Protein AF-A0A1Q9AQ08-F1 (afdb_monomer)

Solvent-accessible surface area (backbone atoms only — not comparable to full-atom values): 6847 Å² total; per-residue (Å²): 141,66,65,64,65,53,52,51,53,49,50,52,34,51,49,47,16,50,51,45,31,53,52,28,52,73,72,67,49,54,72,71,55,25,52,54,35,24,59,45,38,42,51,52,54,50,52,53,51,52,50,40,65,79,53,44,74,92,44,62,92,73,52,54,71,66,62,50,52,51,52,38,41,54,52,20,38,53,51,27,52,50,50,54,63,63,42,99,44,89,87,54,54,71,68,58,49,52,51,52,38,51,50,44,13,53,53,45,21,51,52,50,51,49,51,66,67,67,48,75,95,72,76,135

Radius of gyration: 16.97 Å; Cα contacts (8 Å, |Δi|>4): 82; chains: 1; bounding box: 36×44×49 Å

Sequence (124 aa):
MKTFDTLENYLIAAGLACLVGLLSVWMGDPSSTVFHKMLFAPVFLLASRGLRHLFPEANDGKRGVVATIELQLLTAGLIAAFVLFVGPFERTDGTRLVELFTLMTLVMASINLVLGHLGPRDKR

Secondary structure (DSSP, 8-state):
--HHHHHHHHHHHHHHHHHHHHHHHHTT--HHHHHHHHHHHHHHHHHHHHHHHHS-GGGGGG--HHHHHHHHHHHHHHHHHHHHHHSS-TTS-HHHHHHHHHHHHHHHHHHHHHHHHHS-----

Mean predicted aligned error: 7.81 Å

Structure (mmCIF, N/CA/C/O backbone):
data_AF-A0A1Q9AQ08-F1
#
_entry.id   AF-A0A1Q9AQ08-F1
#
loop_
_atom_site.group_PDB
_atom_site.id
_atom_site.type_symbol
_atom_site.label_atom_id
_atom_site.label_alt_id
_atom_site.label_comp_id
_atom_site.label_asym_id
_atom_site.label_entity_id
_atom_site.label_seq_id
_atom_site.pdbx_PDB_ins_code
_atom_site.Cartn_x
_atom_site.Cartn_y
_atom_site.Cartn_z
_atom_site.occupancy
_atom_site.B_iso_or_equiv
_atom_site.auth_seq_id
_atom_site.auth_comp_id
_atom_site.auth_asym_id
_atom_site.auth_atom_id
_atom_site.pdbx_PDB_model_num
ATOM 1 N N . MET A 1 1 ? -5.654 29.101 10.360 1.00 41.59 1 MET A N 1
ATOM 2 C CA . MET A 1 1 ? -4.530 28.141 10.404 1.00 41.59 1 MET A CA 1
ATOM 3 C C . MET A 1 1 ? -5.004 26.859 9.716 1.00 41.59 1 MET A C 1
ATOM 5 O O . MET A 1 1 ? -5.805 26.156 10.303 1.00 41.59 1 MET A O 1
ATOM 9 N N . LYS A 1 2 ? -4.699 26.662 8.423 1.00 52.16 2 LYS A N 1
ATOM 10 C CA . LYS A 1 2 ? -5.171 25.515 7.592 1.00 52.16 2 LYS A CA 1
ATOM 11 C C . LYS A 1 2 ? -4.189 25.143 6.463 1.00 52.16 2 LYS A C 1
ATOM 13 O O . LYS A 1 2 ? -4.226 24.040 5.934 1.00 52.16 2 LYS A O 1
ATOM 18 N N . THR A 1 3 ? -3.301 26.062 6.088 1.00 48.81 3 THR A N 1
ATOM 19 C CA . THR A 1 3 ? -2.302 25.876 5.026 1.00 48.81 3 THR A CA 1
ATOM 20 C C . THR A 1 3 ? -1.152 24.953 5.430 1.00 48.81 3 THR A C 1
ATOM 22 O O . THR A 1 3 ? -0.667 24.211 4.581 1.00 48.81 3 THR A O 1
ATOM 25 N N . PHE A 1 4 ? -0.761 24.942 6.711 1.00 51.25 4 PHE A N 1
ATOM 26 C CA . PHE A 1 4 ? 0.306 24.070 7.219 1.00 51.25 4 PHE A CA 1
ATOM 27 C C . PHE A 1 4 ? -0.045 22.575 7.104 1.00 51.25 4 PHE A C 1
ATOM 29 O O . PHE A 1 4 ? 0.760 21.833 6.551 1.00 51.25 4 PHE A O 1
ATOM 36 N N . ASP A 1 5 ? -1.274 22.167 7.456 1.00 66.94 5 ASP A N 1
ATOM 37 C CA . ASP A 1 5 ? -1.739 20.775 7.284 1.00 66.94 5 ASP A CA 1
ATOM 38 C C . ASP A 1 5 ? -1.704 20.326 5.820 1.00 66.94 5 ASP A C 1
ATOM 40 O O . ASP A 1 5 ? -1.420 19.175 5.500 1.00 66.94 5 ASP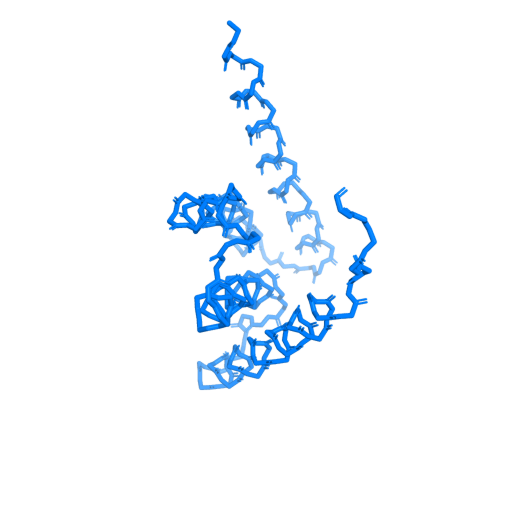 A O 1
ATOM 44 N N . 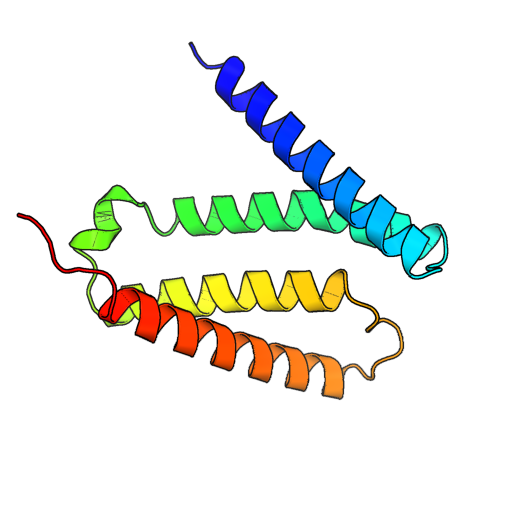THR A 1 6 ? -2.007 21.238 4.894 1.00 71.69 6 THR A N 1
ATOM 45 C CA . THR A 1 6 ? -2.068 20.886 3.471 1.00 71.69 6 THR A CA 1
ATOM 46 C C . THR A 1 6 ? -0.659 20.697 2.904 1.00 71.69 6 THR A C 1
ATOM 48 O O . THR A 1 6 ? -0.418 19.743 2.169 1.00 71.69 6 THR A O 1
ATOM 51 N N . LEU A 1 7 ? 0.282 21.569 3.280 1.00 79.19 7 LEU A N 1
ATOM 52 C CA . LEU A 1 7 ? 1.685 21.474 2.876 1.00 79.19 7 LEU A CA 1
ATOM 53 C C . LEU A 1 7 ? 2.341 20.198 3.418 1.00 79.19 7 LEU A C 1
ATOM 55 O O . LEU A 1 7 ? 2.979 19.475 2.659 1.00 79.19 7 LEU A O 1
ATOM 59 N N . GLU A 1 8 ? 2.149 19.901 4.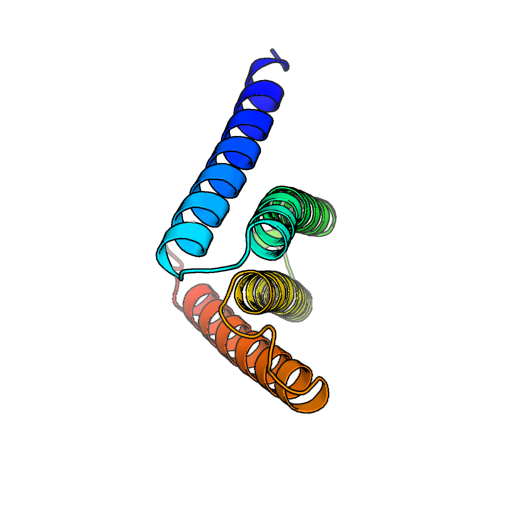703 1.00 82.00 8 GLU A N 1
ATOM 60 C CA . GLU A 1 8 ? 2.665 18.686 5.338 1.00 82.00 8 GLU A CA 1
ATOM 61 C C . GLU A 1 8 ? 2.165 17.429 4.616 1.00 82.00 8 GLU A C 1
ATOM 63 O O . GLU A 1 8 ? 2.942 16.543 4.269 1.00 82.00 8 GLU A O 1
ATOM 68 N N . ASN A 1 9 ? 0.879 17.397 4.272 1.00 78.94 9 ASN A N 1
ATOM 69 C CA . ASN A 1 9 ? 0.272 16.294 3.537 1.00 78.94 9 ASN A CA 1
ATOM 70 C C . ASN A 1 9 ? 0.873 16.084 2.144 1.00 78.94 9 ASN A C 1
ATOM 72 O O . ASN A 1 9 ? 1.057 14.936 1.730 1.00 78.94 9 ASN A O 1
ATOM 76 N N . TYR A 1 10 ? 1.186 17.169 1.433 1.00 83.38 10 TYR A N 1
ATOM 77 C CA . TYR A 1 10 ? 1.885 17.092 0.152 1.00 83.38 10 TYR A CA 1
ATOM 78 C C . TYR A 1 10 ? 3.335 16.640 0.320 1.00 83.38 10 TYR A C 1
ATOM 80 O O . TYR A 1 10 ? 3.806 15.838 -0.481 1.00 83.38 10 TYR A O 1
ATOM 88 N N . LEU A 1 11 ? 4.027 17.094 1.368 1.00 87.44 11 LEU A N 1
ATOM 89 C CA . LEU A 1 11 ? 5.400 16.682 1.662 1.00 87.44 11 LEU A CA 1
ATOM 90 C C . LEU A 1 11 ? 5.487 15.202 2.044 1.00 87.44 11 LEU A C 1
ATOM 92 O O . LEU A 1 11 ? 6.382 14.515 1.562 1.00 87.44 11 LEU A O 1
ATOM 96 N N . ILE A 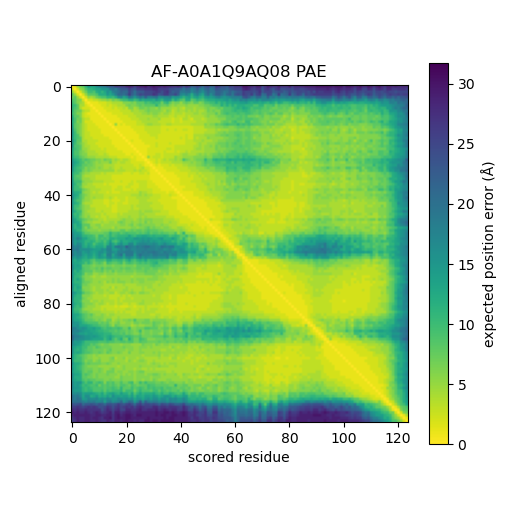1 12 ? 4.540 14.682 2.830 1.00 86.50 12 ILE A N 1
ATOM 97 C CA . ILE A 1 12 ? 4.452 13.249 3.152 1.00 86.50 12 ILE A CA 1
ATOM 98 C C . ILE A 1 12 ? 4.225 12.433 1.876 1.00 86.50 12 ILE A C 1
ATOM 100 O O . ILE A 1 12 ? 4.900 11.429 1.656 1.00 86.50 12 ILE A O 1
ATOM 104 N N . ALA A 1 13 ? 3.309 12.875 1.009 1.00 86.00 13 ALA A N 1
ATOM 105 C CA . ALA A 1 13 ? 3.031 12.187 -0.248 1.00 86.00 13 ALA A CA 1
ATOM 106 C C . ALA A 1 13 ? 4.225 12.209 -1.210 1.00 86.00 13 ALA A C 1
ATOM 108 O O . ALA A 1 13 ? 4.584 11.171 -1.765 1.00 86.00 13 ALA A O 1
ATOM 109 N N . ALA A 1 14 ? 4.874 13.364 -1.363 1.00 88.06 14 ALA A N 1
ATOM 110 C CA . ALA A 1 14 ? 6.077 13.510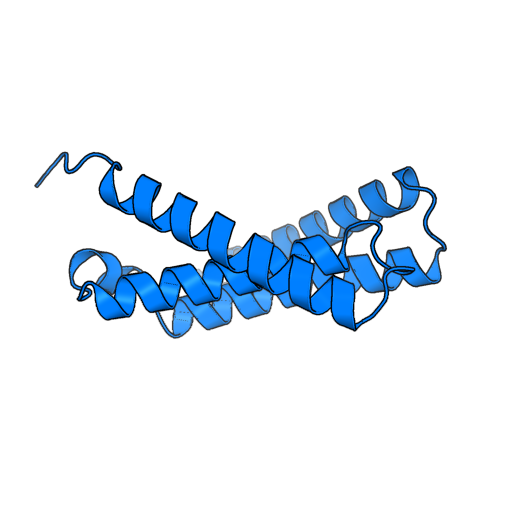 -2.173 1.00 88.06 14 ALA A CA 1
ATOM 111 C C . ALA A 1 14 ? 7.249 12.697 -1.601 1.00 88.06 14 ALA A C 1
ATOM 113 O O . ALA A 1 14 ? 7.968 12.044 -2.353 1.00 88.06 14 ALA A O 1
ATOM 114 N N . GLY A 1 15 ? 7.413 12.689 -0.276 1.00 90.25 15 GLY A N 1
ATOM 115 C CA . GLY A 1 15 ? 8.425 11.902 0.422 1.00 90.25 15 GLY A CA 1
ATOM 116 C C . GLY A 1 15 ? 8.225 10.402 0.227 1.00 90.25 15 GLY A C 1
ATOM 117 O O . GLY A 1 15 ? 9.171 9.707 -0.136 1.00 90.25 15 GLY A O 1
ATOM 118 N N . LEU A 1 16 ? 6.991 9.907 0.381 1.00 88.94 16 LEU A N 1
ATOM 119 C CA . LEU A 1 16 ? 6.667 8.500 0.142 1.00 88.94 16 LEU A CA 1
ATOM 120 C C . LEU A 1 16 ? 6.895 8.115 -1.326 1.00 88.94 16 LEU A C 1
ATOM 122 O O . LEU A 1 16 ? 7.494 7.077 -1.593 1.00 88.94 16 LEU A O 1
ATOM 126 N N . ALA A 1 17 ? 6.476 8.958 -2.274 1.00 90.69 17 ALA A N 1
ATOM 127 C CA . ALA A 1 17 ? 6.728 8.731 -3.695 1.00 90.69 17 ALA A CA 1
ATOM 128 C C . ALA A 1 17 ? 8.232 8.688 -4.005 1.00 90.69 17 ALA A C 1
ATOM 130 O O . ALA A 1 17 ? 8.686 7.793 -4.712 1.00 90.69 17 ALA A O 1
ATOM 131 N N . CYS A 1 18 ? 9.020 9.604 -3.436 1.00 92.19 18 CYS A N 1
ATOM 132 C CA . CYS A 1 18 ? 10.474 9.626 -3.591 1.00 92.19 18 CYS A CA 1
ATOM 133 C C . CYS A 1 18 ? 11.123 8.358 -3.018 1.00 92.19 18 CYS A C 1
ATOM 135 O O . CYS A 1 18 ? 11.947 7.734 -3.681 1.00 92.19 18 CYS A O 1
ATOM 137 N N . LEU A 1 19 ? 10.698 7.926 -1.827 1.00 91.62 19 LEU A N 1
ATOM 138 C CA . LEU A 1 19 ? 11.186 6.707 -1.183 1.00 91.62 19 LEU A CA 1
ATOM 139 C C . LEU A 1 19 ? 10.865 5.460 -2.018 1.00 91.62 19 LEU A C 1
ATOM 141 O O . LEU A 1 19 ? 11.747 4.636 -2.248 1.00 91.62 19 LEU A O 1
ATOM 145 N N . VAL A 1 20 ? 9.636 5.346 -2.528 1.00 91.12 20 VAL A N 1
ATOM 146 C CA . VAL A 1 20 ? 9.238 4.256 -3.432 1.00 91.12 20 VAL A CA 1
ATOM 147 C C . VAL A 1 20 ? 10.064 4.280 -4.718 1.00 91.12 20 VAL A C 1
ATOM 149 O O . VAL A 1 20 ? 10.524 3.231 -5.167 1.00 91.12 20 VAL A O 1
ATOM 152 N N . GLY A 1 21 ? 10.310 5.464 -5.283 1.00 89.56 21 GLY A N 1
ATOM 153 C CA . GLY A 1 21 ? 11.164 5.628 -6.458 1.00 89.56 21 GLY A CA 1
ATOM 154 C C . GLY A 1 21 ? 12.595 5.158 -6.211 1.00 89.56 21 GLY A C 1
ATOM 155 O O . GLY A 1 21 ? 13.116 4.358 -6.983 1.00 89.56 21 GLY A O 1
ATOM 156 N N . LEU A 1 22 ? 13.207 5.586 -5.102 1.00 91.38 22 LEU A N 1
ATOM 157 C CA . LEU A 1 22 ? 14.557 5.175 -4.703 1.00 91.38 22 LEU A CA 1
ATOM 158 C C . LEU A 1 22 ? 14.662 3.659 -4.502 1.00 91.38 22 LEU A C 1
ATOM 160 O O . LEU A 1 22 ? 15.605 3.046 -5.000 1.00 91.38 22 LEU A O 1
ATOM 164 N N . LEU A 1 23 ? 13.687 3.048 -3.822 1.00 89.25 23 LEU A N 1
ATOM 165 C CA . LEU A 1 23 ? 13.639 1.595 -3.636 1.00 89.25 23 LEU A CA 1
ATOM 166 C C . LEU A 1 23 ? 13.493 0.850 -4.967 1.00 89.25 23 LEU A C 1
ATOM 168 O O . LEU A 1 23 ? 14.181 -0.143 -5.182 1.00 89.25 23 LEU A O 1
ATOM 172 N N . SER A 1 24 ? 12.645 1.346 -5.868 1.00 88.38 24 SER A N 1
ATOM 173 C CA . SER A 1 24 ? 12.412 0.723 -7.179 1.00 88.38 24 SER A CA 1
ATOM 174 C C . SER A 1 24 ? 13.663 0.804 -8.066 1.00 88.38 24 SER A C 1
ATOM 176 O O . SER A 1 24 ? 14.048 -0.172 -8.705 1.00 88.38 24 SER A O 1
ATOM 178 N N . VAL A 1 25 ? 14.366 1.944 -8.047 1.00 90.19 25 VAL A N 1
ATOM 179 C CA . VAL A 1 25 ? 15.663 2.099 -8.731 1.00 90.19 25 VAL A CA 1
ATOM 180 C C . VAL A 1 25 ? 16.704 1.148 -8.143 1.00 90.19 25 VAL A C 1
ATOM 182 O O . VAL A 1 25 ? 17.445 0.514 -8.891 1.00 90.19 25 VAL A O 1
ATOM 185 N N . TRP A 1 26 ? 16.746 1.007 -6.817 1.00 89.19 26 TRP A N 1
ATOM 186 C CA . TRP A 1 26 ? 17.652 0.073 -6.146 1.00 89.19 26 TRP A CA 1
ATOM 187 C C . TRP A 1 26 ? 17.352 -1.396 -6.484 1.00 89.19 26 TRP A C 1
ATOM 189 O O . TRP A 1 26 ? 18.278 -2.194 -6.613 1.00 89.19 26 TRP A O 1
ATOM 199 N N . MET A 1 27 ? 16.080 -1.744 -6.703 1.00 86.56 27 MET A N 1
ATOM 200 C CA . MET A 1 27 ? 15.651 -3.066 -7.179 1.00 86.56 27 MET A CA 1
ATOM 201 C C . MET A 1 27 ? 15.965 -3.325 -8.663 1.00 86.56 27 MET A C 1
ATOM 203 O O . MET A 1 27 ? 15.827 -4.457 -9.124 1.00 86.56 27 MET A O 1
ATOM 207 N N . GLY A 1 28 ? 16.433 -2.313 -9.403 1.00 86.06 28 GLY A N 1
ATOM 208 C CA . GLY A 1 28 ? 16.756 -2.428 -10.825 1.00 86.06 28 GLY A CA 1
ATOM 209 C C . GLY A 1 28 ? 15.531 -2.390 -11.739 1.00 86.06 28 GLY A C 1
ATOM 210 O O . GLY A 1 28 ? 15.594 -2.890 -12.864 1.00 86.06 28 GLY A O 1
ATOM 211 N N . ASP A 1 29 ? 14.421 -1.816 -11.270 1.00 86.94 29 ASP A N 1
ATOM 212 C CA . ASP A 1 29 ? 13.187 -1.736 -12.046 1.00 86.94 29 ASP A CA 1
ATOM 213 C C . ASP A 1 29 ? 13.337 -0.820 -13.280 1.00 86.94 29 ASP A C 1
ATOM 215 O O . ASP A 1 29 ? 14.039 0.199 -13.230 1.00 86.94 29 ASP A O 1
ATOM 219 N N . PRO A 1 30 ? 12.635 -1.116 -14.393 1.00 88.88 30 PRO A N 1
ATOM 220 C CA . PRO A 1 30 ? 12.553 -0.213 -15.539 1.00 88.88 30 PRO A CA 1
ATOM 221 C C . PRO A 1 30 ? 11.988 1.158 -15.149 1.00 88.88 30 PRO A C 1
ATOM 223 O O . PRO A 1 30 ? 11.102 1.261 -14.302 1.00 88.88 30 PRO A O 1
ATOM 226 N N . SER A 1 31 ? 12.408 2.223 -15.834 1.00 88.44 31 SER A N 1
ATOM 227 C CA . SER A 1 31 ? 11.937 3.591 -15.553 1.00 88.44 31 SER A CA 1
ATOM 228 C C . SER A 1 31 ? 10.413 3.747 -15.636 1.00 88.44 31 SER A C 1
ATOM 230 O O . SER A 1 31 ? 9.829 4.497 -14.853 1.00 88.44 31 SER A O 1
ATOM 232 N N . SER A 1 32 ? 9.752 3.009 -16.536 1.00 87.88 32 SER A N 1
ATOM 233 C CA . SER A 1 32 ? 8.289 2.958 -16.622 1.00 87.88 32 SER A CA 1
ATOM 234 C C . SER A 1 32 ? 7.667 2.390 -15.346 1.00 87.88 32 SER A C 1
ATOM 236 O O . SER A 1 32 ? 6.733 2.981 -14.808 1.00 87.88 32 SER A O 1
ATOM 238 N N . THR A 1 33 ? 8.193 1.281 -14.837 1.00 88.00 33 THR A N 1
ATOM 239 C CA . THR A 1 33 ? 7.760 0.642 -13.593 1.00 88.00 33 THR A CA 1
ATOM 240 C C . THR A 1 33 ? 7.984 1.556 -12.391 1.00 88.00 33 THR A C 1
ATOM 242 O O . THR A 1 33 ? 7.064 1.763 -11.601 1.00 88.00 33 THR A O 1
ATOM 245 N N . VAL A 1 34 ? 9.175 2.156 -12.282 1.00 89.50 34 VAL A N 1
ATOM 246 C CA . VAL A 1 34 ? 9.511 3.107 -11.210 1.00 89.50 34 VAL A CA 1
ATOM 247 C C . VAL A 1 34 ? 8.474 4.229 -11.169 1.00 89.50 34 VAL A C 1
ATOM 249 O O . VAL A 1 34 ? 7.907 4.509 -10.115 1.00 89.50 34 VAL A O 1
ATOM 252 N N . PHE A 1 35 ? 8.154 4.821 -12.322 1.00 89.25 35 PHE A N 1
ATOM 253 C CA . PHE A 1 35 ? 7.148 5.877 -12.412 1.00 89.25 35 PHE A CA 1
ATOM 254 C C . PHE A 1 35 ? 5.758 5.414 -11.940 1.00 89.25 35 PHE A C 1
ATOM 256 O O . PHE A 1 35 ? 5.111 6.120 -11.165 1.00 89.25 35 PHE A O 1
ATOM 263 N N . HIS A 1 36 ? 5.315 4.214 -12.331 1.00 88.06 36 HIS A N 1
ATOM 264 C CA . HIS A 1 36 ? 4.035 3.658 -11.872 1.00 88.06 36 HIS A CA 1
ATOM 265 C C . HIS A 1 36 ? 4.008 3.445 -10.352 1.00 88.06 36 HIS A C 1
ATOM 267 O O . HIS A 1 36 ? 3.035 3.827 -9.700 1.00 88.06 36 HIS A O 1
ATOM 273 N N . LYS A 1 37 ? 5.080 2.898 -9.768 1.00 89.94 37 LYS A N 1
ATOM 274 C CA . LYS A 1 37 ? 5.194 2.694 -8.315 1.00 89.94 37 LYS A CA 1
ATOM 275 C C . LYS A 1 37 ? 5.182 4.026 -7.560 1.00 89.94 37 LYS A C 1
ATOM 277 O O . LYS A 1 37 ? 4.465 4.166 -6.569 1.00 89.94 37 LYS A O 1
ATOM 282 N N . MET A 1 38 ? 5.896 5.034 -8.069 1.00 90.75 38 MET A N 1
ATOM 283 C CA . MET A 1 38 ? 5.905 6.389 -7.502 1.00 90.75 38 MET A CA 1
ATOM 284 C C . MET A 1 38 ? 4.520 7.046 -7.527 1.00 90.75 38 MET A C 1
ATOM 286 O O . MET A 1 38 ? 4.150 7.703 -6.557 1.00 90.75 38 MET A O 1
ATOM 290 N N . LEU A 1 39 ? 3.737 6.853 -8.595 1.00 89.12 39 LEU A N 1
ATOM 291 C CA . LEU A 1 39 ? 2.359 7.354 -8.683 1.00 89.12 39 LEU A CA 1
ATOM 292 C C . LEU A 1 39 ? 1.394 6.622 -7.745 1.00 89.12 39 LEU A C 1
ATOM 294 O O . LEU A 1 39 ? 0.413 7.210 -7.292 1.00 89.12 39 LEU A O 1
ATOM 298 N N . PHE A 1 40 ? 1.661 5.357 -7.429 1.00 88.31 40 PHE A N 1
ATOM 299 C CA . PHE A 1 40 ? 0.791 4.574 -6.556 1.00 88.31 40 PHE A CA 1
ATOM 300 C C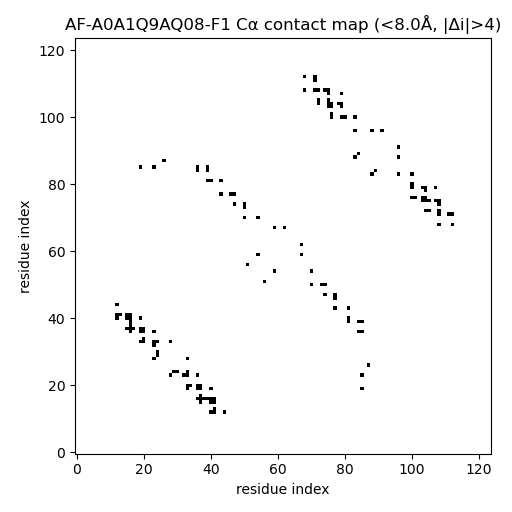 . PHE A 1 40 ? 0.902 4.989 -5.078 1.00 88.31 40 PHE A C 1
ATOM 302 O O . PHE A 1 40 ? -0.073 4.906 -4.332 1.00 88.31 40 PHE A O 1
ATOM 309 N N . ALA A 1 41 ? 2.053 5.518 -4.654 1.00 87.75 41 ALA A N 1
ATOM 310 C CA . ALA A 1 41 ? 2.278 6.032 -3.299 1.00 87.75 41 ALA A CA 1
ATOM 311 C C . ALA A 1 41 ? 1.267 7.109 -2.837 1.00 87.75 41 ALA A C 1
ATOM 313 O O . ALA A 1 41 ? 0.640 6.924 -1.788 1.00 87.75 41 ALA A O 1
ATOM 314 N N . PRO A 1 42 ? 1.037 8.216 -3.573 1.00 87.12 42 PRO A N 1
ATOM 315 C CA . PRO A 1 42 ? 0.023 9.196 -3.189 1.00 87.12 42 PRO A CA 1
ATOM 316 C C . PRO A 1 42 ? -1.403 8.626 -3.245 1.00 87.12 42 PRO A C 1
ATOM 318 O O . PRO A 1 42 ? -2.233 9.014 -2.424 1.00 87.12 42 PRO A O 1
ATOM 321 N N . VAL A 1 43 ? -1.690 7.680 -4.148 1.00 89.50 43 VAL A N 1
ATOM 322 C CA . VAL A 1 43 ? -2.998 6.999 -4.220 1.00 89.50 43 VAL A CA 1
ATOM 323 C C . VAL A 1 43 ? -3.251 6.172 -2.959 1.00 89.50 43 VAL A C 1
ATOM 325 O O . VAL A 1 43 ? -4.330 6.260 -2.375 1.00 89.50 43 VAL A O 1
ATOM 328 N N . PHE A 1 44 ? -2.246 5.434 -2.485 1.00 90.06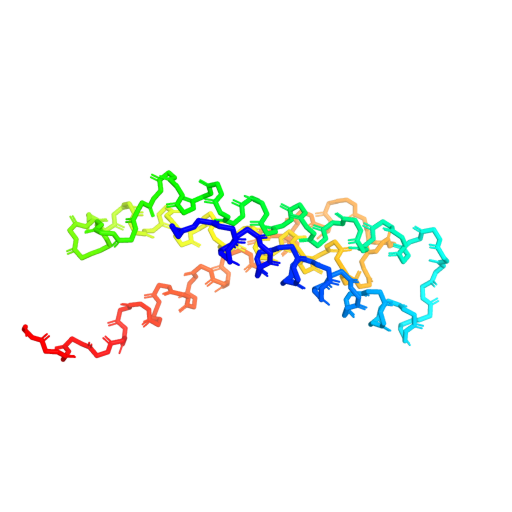 44 PHE A N 1
ATOM 329 C CA . PHE A 1 44 ? -2.319 4.691 -1.227 1.00 90.06 44 PHE A CA 1
ATOM 330 C C . PHE A 1 44 ? -2.593 5.608 -0.026 1.00 90.06 44 PHE A C 1
ATOM 332 O O . PHE A 1 44 ? -3.458 5.309 0.801 1.00 90.06 44 PHE A O 1
ATOM 339 N N . LEU A 1 45 ? -1.916 6.757 0.056 1.00 87.81 45 LEU A N 1
ATOM 340 C CA . LEU A 1 45 ? -2.159 7.736 1.122 1.00 87.81 45 LEU A CA 1
ATOM 341 C C . LEU A 1 45 ? -3.569 8.331 1.049 1.00 87.81 45 LEU A C 1
ATOM 343 O O . LEU A 1 45 ? -4.222 8.501 2.081 1.00 87.81 45 LEU A O 1
ATOM 347 N N . LEU A 1 46 ? -4.057 8.623 -0.159 1.00 88.56 46 LEU A N 1
ATOM 348 C CA . LEU A 1 46 ? -5.415 9.118 -0.369 1.00 88.56 46 LEU A CA 1
ATOM 349 C C . LEU A 1 46 ? -6.452 8.082 0.080 1.00 88.56 46 LEU A C 1
ATOM 351 O O . LEU A 1 46 ? -7.383 8.421 0.809 1.00 88.56 46 LEU A O 1
ATOM 355 N N . ALA A 1 47 ? -6.267 6.818 -0.300 1.00 89.19 47 ALA A N 1
ATOM 356 C CA . ALA A 1 47 ? -7.163 5.735 0.081 1.00 89.19 47 ALA A CA 1
ATOM 357 C C . ALA A 1 47 ? -7.126 5.461 1.595 1.00 89.19 47 ALA A C 1
ATOM 359 O O . ALA A 1 47 ? -8.177 5.277 2.208 1.00 89.19 47 ALA A O 1
ATOM 360 N N . SER A 1 48 ? -5.948 5.550 2.222 1.00 87.62 48 SER A N 1
ATOM 361 C CA . SER A 1 48 ? -5.792 5.451 3.682 1.00 87.62 48 SER A CA 1
ATOM 362 C C . SER A 1 48 ? -6.577 6.548 4.402 1.00 87.62 48 SER A C 1
ATOM 364 O O . SER A 1 48 ? -7.292 6.290 5.370 1.00 87.62 48 SER A O 1
ATOM 366 N N . ARG A 1 49 ? -6.497 7.787 3.900 1.00 86.88 49 ARG A N 1
ATOM 367 C CA . ARG A 1 49 ? -7.268 8.915 4.441 1.00 86.88 49 ARG A CA 1
ATOM 368 C C . ARG A 1 49 ? -8.764 8.771 4.218 1.00 86.88 49 ARG A C 1
ATOM 370 O O . ARG A 1 49 ? -9.531 9.052 5.134 1.00 86.88 49 ARG A O 1
ATOM 377 N N . GLY A 1 50 ? -9.175 8.323 3.034 1.00 85.75 50 GLY A N 1
ATOM 378 C CA . GLY A 1 50 ? -10.577 8.041 2.730 1.00 85.75 50 GLY A CA 1
ATOM 379 C C . GLY A 1 50 ? -11.155 6.995 3.683 1.00 85.75 50 GLY A C 1
ATOM 380 O O . GLY A 1 50 ? -12.224 7.204 4.254 1.00 85.75 50 GLY A O 1
ATOM 381 N N . LEU A 1 51 ? -10.398 5.926 3.948 1.00 87.50 51 LEU A N 1
ATOM 382 C CA . LEU A 1 51 ? -10.780 4.911 4.924 1.00 87.50 51 LEU A CA 1
ATOM 383 C C . LEU A 1 51 ? -10.916 5.511 6.330 1.00 87.50 51 LEU A C 1
ATOM 385 O O . LEU A 1 51 ? -11.903 5.252 7.014 1.00 87.50 51 LEU A O 1
ATOM 389 N N . ARG A 1 52 ? -9.987 6.379 6.748 1.00 85.50 52 ARG A N 1
ATOM 390 C CA . ARG A 1 52 ? -10.061 7.042 8.061 1.00 85.50 52 ARG A CA 1
ATOM 391 C C . ARG A 1 52 ? -11.212 8.038 8.183 1.00 85.50 52 ARG A C 1
ATOM 393 O O . ARG A 1 52 ? -11.727 8.242 9.278 1.00 85.50 52 ARG A O 1
ATOM 400 N N . HIS A 1 53 ? -11.647 8.624 7.073 1.00 85.56 53 HIS A N 1
ATOM 401 C CA . HIS A 1 53 ? -12.83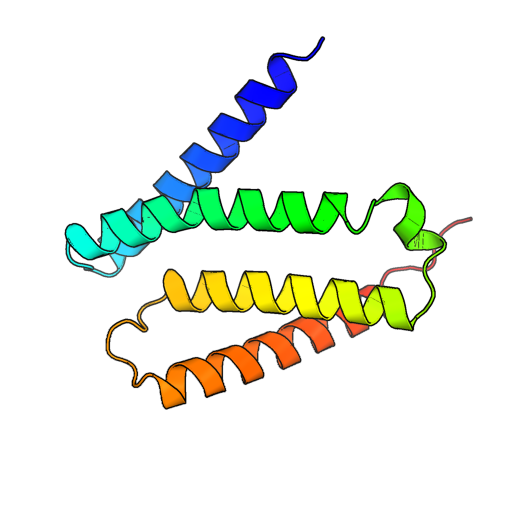7 9.466 7.040 1.00 85.56 53 HIS A CA 1
ATOM 402 C C . HIS A 1 53 ? -14.125 8.653 7.253 1.00 85.56 53 HIS A C 1
ATOM 404 O O . HIS A 1 53 ? -14.983 9.072 8.026 1.00 85.56 53 HIS A O 1
ATOM 410 N N . LEU A 1 54 ? -14.231 7.469 6.633 1.00 84.12 54 LEU A N 1
ATOM 411 C CA . LEU A 1 54 ? -15.347 6.530 6.846 1.00 84.12 54 LEU A CA 1
ATOM 412 C C . LEU A 1 54 ? -15.347 5.930 8.257 1.00 84.12 54 LEU A C 1
ATOM 414 O O . LEU A 1 54 ? -16.397 5.610 8.811 1.00 84.12 54 LEU A O 1
ATOM 418 N N . PHE A 1 55 ? -14.162 5.820 8.851 1.00 83.12 55 PHE A N 1
ATOM 419 C CA . PHE A 1 55 ? -13.928 5.244 10.165 1.00 83.12 55 PHE A CA 1
ATOM 420 C C . PHE A 1 55 ? -13.201 6.243 11.087 1.00 83.12 55 PHE A C 1
ATOM 422 O O . PHE A 1 55 ? -12.018 6.027 11.393 1.00 83.12 55 PHE A O 1
ATOM 429 N N . PRO A 1 56 ? -13.897 7.275 11.613 1.00 81.19 56 PRO A N 1
ATOM 430 C CA . PRO A 1 56 ? -13.284 8.344 12.397 1.00 81.19 56 PRO A CA 1
ATOM 431 C C . PRO A 1 56 ? -12.612 7.851 13.680 1.00 81.19 56 PRO A C 1
ATOM 433 O O . PRO A 1 56 ? -13.181 7.039 14.417 1.00 81.19 56 PRO A O 1
ATOM 436 N N . GLU A 1 57 ? -11.450 8.425 13.995 1.00 77.00 57 GLU A N 1
ATOM 437 C CA . GLU A 1 57 ? -10.648 8.080 15.183 1.00 77.00 57 GLU A CA 1
ATOM 438 C C . GLU A 1 57 ? -11.425 8.281 16.487 1.00 77.00 57 GLU A C 1
ATOM 440 O O . GLU A 1 57 ? -11.330 7.483 17.416 1.00 77.00 57 GLU A O 1
ATOM 445 N N . ALA A 1 58 ? -12.269 9.317 16.525 1.00 76.94 58 ALA A N 1
ATOM 446 C CA . ALA A 1 58 ? -13.103 9.654 17.676 1.00 76.94 58 ALA A CA 1
ATOM 447 C C . ALA A 1 58 ? -14.039 8.508 18.109 1.00 76.94 58 ALA A C 1
ATOM 449 O O . ALA A 1 58 ? -14.489 8.473 19.255 1.00 76.94 58 ALA A O 1
ATOM 450 N N . ASN A 1 59 ? -14.323 7.567 17.203 1.00 78.31 59 ASN A N 1
ATOM 451 C CA . ASN A 1 59 ? -15.196 6.429 17.457 1.00 78.31 59 ASN A CA 1
ATOM 452 C C . ASN A 1 59 ? -14.436 5.125 17.727 1.00 78.31 59 ASN A C 1
ATOM 454 O O . ASN A 1 59 ? -15.088 4.118 17.988 1.00 78.31 59 ASN A O 1
ATOM 458 N N . ASP A 1 60 ? -13.102 5.103 17.691 1.00 73.56 60 ASP A N 1
ATOM 459 C CA . ASP A 1 60 ? -12.326 3.861 17.841 1.00 73.56 60 ASP A CA 1
ATOM 460 C C . ASP A 1 60 ? -12.591 3.173 19.189 1.00 73.56 60 ASP A C 1
ATOM 462 O O . ASP A 1 60 ? -12.785 1.962 19.235 1.00 73.56 60 ASP A O 1
ATOM 466 N N . GLY A 1 61 ? -12.722 3.944 20.274 1.00 68.38 61 GLY A N 1
ATOM 467 C CA . GLY A 1 61 ? -13.039 3.413 21.608 1.00 68.38 61 GLY A CA 1
ATOM 468 C C . GLY A 1 61 ? -14.509 3.026 21.825 1.00 68.38 61 GLY A C 1
ATOM 469 O O . GLY A 1 61 ? -14.829 2.367 22.811 1.00 68.38 61 GLY A O 1
ATOM 470 N N . LYS A 1 62 ? -15.416 3.432 20.925 1.00 75.00 62 LYS A N 1
ATOM 471 C CA . LYS A 1 62 ? -16.864 3.150 21.008 1.00 75.00 62 LYS A CA 1
ATOM 472 C C . LYS A 1 62 ? -17.328 2.118 19.981 1.00 75.00 62 LYS A C 1
ATOM 474 O O . LYS A 1 62 ? -18.515 1.797 19.933 1.00 75.00 62 LYS A O 1
ATOM 479 N N . ARG A 1 63 ? -16.426 1.619 19.134 1.00 75.12 63 ARG A N 1
ATOM 480 C CA . ARG A 1 63 ? -16.775 0.672 18.079 1.00 75.12 63 ARG A CA 1
ATOM 481 C C . ARG A 1 63 ? -17.085 -0.704 18.633 1.00 75.12 63 ARG A C 1
ATOM 483 O O . ARG A 1 63 ? -16.369 -1.242 19.474 1.00 75.12 63 ARG A O 1
ATOM 490 N N . GLY A 1 64 ? -18.143 -1.292 18.085 1.00 79.00 64 GLY A N 1
ATOM 491 C CA . GLY A 1 64 ? -18.399 -2.714 18.243 1.00 79.00 64 GLY A CA 1
ATOM 492 C C . GLY A 1 64 ? -17.285 -3.541 17.600 1.00 79.00 64 GLY A C 1
ATOM 493 O O . GLY A 1 64 ? -16.648 -3.111 16.638 1.00 79.00 64 GLY A O 1
ATOM 494 N N . VAL A 1 65 ? -17.098 -4.759 18.106 1.00 78.88 65 VAL A N 1
ATOM 495 C CA . VAL A 1 65 ? -16.064 -5.704 17.649 1.00 78.88 65 VAL A CA 1
ATOM 496 C C . VAL A 1 65 ? -16.102 -5.908 16.129 1.00 78.88 65 VAL A C 1
ATOM 498 O O . VAL A 1 65 ? -15.057 -5.921 15.488 1.00 78.88 65 VAL A O 1
ATOM 501 N N . VAL A 1 66 ? -17.299 -5.983 15.538 1.00 82.25 66 VAL A N 1
ATOM 502 C CA . VAL A 1 66 ? -17.490 -6.148 14.086 1.00 82.25 66 VAL A CA 1
ATOM 503 C C . VAL A 1 66 ? -16.908 -4.972 13.293 1.00 82.25 66 VAL A C 1
ATOM 505 O O . VAL A 1 66 ? -16.144 -5.190 12.360 1.00 82.25 66 VAL A O 1
ATOM 508 N N . ALA A 1 67 ? -17.194 -3.731 13.698 1.00 81.81 67 ALA A N 1
ATOM 509 C CA . ALA A 1 67 ? -16.681 -2.534 13.024 1.00 81.81 67 ALA A CA 1
ATOM 510 C C . ALA A 1 67 ? -15.156 -2.383 13.181 1.00 81.81 67 ALA A C 1
ATOM 512 O O . ALA A 1 67 ? -14.483 -1.811 12.323 1.00 81.81 67 ALA A O 1
ATOM 513 N N . THR A 1 68 ? -14.593 -2.897 14.278 1.00 82.19 68 THR A N 1
ATOM 514 C CA . THR A 1 68 ? -13.140 -2.968 14.470 1.00 82.19 68 THR A CA 1
ATOM 515 C C . THR A 1 68 ? -12.510 -3.989 13.527 1.00 82.19 68 THR A C 1
ATOM 517 O O . THR A 1 68 ? -11.501 -3.683 12.897 1.00 82.19 68 THR A O 1
ATOM 520 N N . ILE A 1 69 ? -13.112 -5.174 13.382 1.00 85.62 69 ILE A N 1
ATOM 521 C CA . ILE A 1 69 ? -12.656 -6.194 12.426 1.00 85.62 69 ILE A CA 1
ATOM 522 C C . ILE A 1 69 ? -12.719 -5.655 10.995 1.00 85.62 69 ILE A C 1
ATOM 524 O O . ILE A 1 69 ? -11.753 -5.803 10.254 1.00 85.62 69 ILE A O 1
ATOM 528 N N . GLU A 1 70 ? -13.810 -4.985 10.625 1.00 87.56 70 GLU A N 1
ATOM 529 C CA . GLU A 1 70 ? -13.982 -4.387 9.299 1.00 87.56 70 GLU A CA 1
ATOM 530 C C . GLU A 1 70 ? -12.894 -3.350 8.988 1.00 87.56 70 GLU A C 1
ATOM 532 O O . GLU A 1 70 ? -12.224 -3.452 7.959 1.00 87.56 70 GLU A O 1
ATOM 537 N N . LEU A 1 71 ? -12.644 -2.402 9.904 1.00 88.12 71 LEU A N 1
ATOM 538 C CA . LEU A 1 71 ? -11.565 -1.425 9.739 1.00 88.12 71 LEU A CA 1
ATOM 539 C C . LEU A 1 71 ? -10.207 -2.120 9.575 1.00 88.12 71 LEU A C 1
ATOM 541 O O . LEU A 1 71 ? -9.424 -1.731 8.707 1.00 88.12 71 LEU A O 1
ATOM 545 N N . GLN A 1 72 ? -9.913 -3.126 10.401 1.00 87.62 72 GLN A N 1
ATOM 546 C CA . GLN A 1 72 ? -8.623 -3.813 10.349 1.00 87.62 72 GLN A CA 1
ATOM 547 C C . GLN A 1 72 ? -8.442 -4.603 9.056 1.00 87.62 72 GLN A C 1
ATOM 549 O O . GLN A 1 72 ? -7.359 -4.567 8.477 1.00 87.62 72 GLN A O 1
ATOM 554 N N . LEU A 1 73 ? -9.498 -5.254 8.566 1.00 88.62 73 LEU A N 1
ATOM 555 C CA . LEU A 1 73 ? -9.474 -5.980 7.301 1.00 88.62 73 LEU A CA 1
ATOM 556 C C . LEU A 1 73 ? -9.259 -5.030 6.115 1.00 88.62 73 LEU A C 1
ATOM 558 O O . LEU A 1 73 ? -8.411 -5.294 5.266 1.00 88.62 73 LEU A O 1
ATOM 562 N N . LEU A 1 74 ? -9.971 -3.899 6.081 1.00 90.56 74 LEU A N 1
ATOM 563 C CA . LEU A 1 74 ? -9.821 -2.890 5.028 1.00 90.56 74 LEU A CA 1
ATOM 564 C C . LEU A 1 74 ? -8.439 -2.229 5.060 1.00 90.56 74 LEU A C 1
ATOM 566 O O . LEU A 1 74 ? -7.819 -2.039 4.016 1.00 90.56 74 LEU A O 1
ATOM 570 N N . THR A 1 75 ? -7.927 -1.925 6.254 1.00 90.50 75 THR A N 1
ATOM 571 C CA . THR A 1 75 ? -6.585 -1.350 6.430 1.00 90.50 75 THR A CA 1
ATOM 572 C C . THR A 1 75 ? -5.510 -2.340 5.986 1.00 90.50 75 THR A C 1
ATOM 574 O O . THR A 1 75 ? -4.612 -1.981 5.226 1.00 90.50 75 THR A O 1
ATOM 577 N N . ALA A 1 76 ? -5.624 -3.601 6.407 1.00 91.25 76 ALA A N 1
ATOM 578 C CA . ALA A 1 76 ? -4.731 -4.675 5.994 1.00 91.25 76 ALA A CA 1
ATOM 579 C C . ALA A 1 76 ? -4.757 -4.891 4.477 1.00 91.25 76 ALA A C 1
ATOM 581 O O . ALA A 1 76 ? -3.698 -5.020 3.869 1.00 91.25 76 ALA A O 1
ATOM 582 N N . GLY A 1 77 ? -5.944 -4.869 3.866 1.00 92.25 77 GLY A N 1
ATOM 583 C CA . GLY A 1 77 ? -6.105 -4.985 2.420 1.00 92.25 77 GLY A CA 1
ATOM 584 C C . GLY A 1 77 ? -5.431 -3.836 1.679 1.00 92.25 77 GLY A C 1
ATOM 585 O O . GLY A 1 77 ? -4.718 -4.058 0.706 1.00 92.25 77 GLY A O 1
ATOM 586 N N . LEU A 1 78 ? -5.572 -2.607 2.177 1.00 92.81 78 LEU A N 1
ATOM 587 C CA . LEU A 1 78 ? -4.917 -1.449 1.578 1.00 92.81 78 L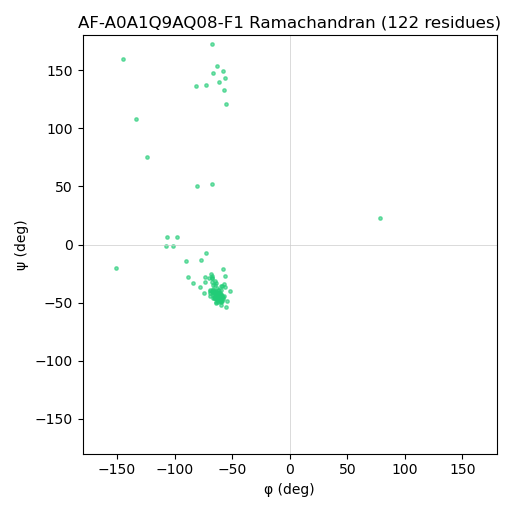EU A CA 1
ATOM 588 C C . LEU A 1 78 ? -3.384 -1.564 1.619 1.00 92.81 78 LEU A C 1
ATOM 590 O O . LEU A 1 78 ? -2.708 -1.275 0.632 1.00 92.81 78 LEU A O 1
ATOM 594 N N . ILE A 1 79 ? -2.840 -2.012 2.753 1.00 90.81 79 ILE A N 1
ATOM 595 C CA . ILE A 1 79 ? -1.400 -2.229 2.930 1.00 90.81 79 ILE A CA 1
ATOM 596 C C . ILE A 1 79 ? -0.916 -3.374 2.037 1.00 90.81 79 ILE A C 1
ATOM 598 O O . ILE A 1 79 ? 0.092 -3.224 1.352 1.00 90.81 79 ILE A O 1
ATOM 602 N N . ALA A 1 80 ? -1.637 -4.497 2.000 1.00 92.06 80 ALA A N 1
ATOM 603 C CA . ALA A 1 80 ? -1.303 -5.634 1.149 1.00 92.06 80 ALA A CA 1
ATOM 604 C C . ALA A 1 80 ? -1.288 -5.235 -0.333 1.00 92.06 80 ALA A C 1
ATOM 606 O O . ALA A 1 80 ? -0.336 -5.553 -1.043 1.00 92.06 80 ALA A O 1
ATOM 607 N N . ALA A 1 81 ? -2.291 -4.474 -0.785 1.00 90.88 81 ALA A N 1
ATOM 608 C CA . ALA A 1 81 ? -2.329 -3.934 -2.140 1.00 90.88 81 ALA A CA 1
ATOM 609 C C . ALA A 1 81 ? -1.107 -3.051 -2.424 1.00 90.88 81 ALA A C 1
ATOM 611 O O . ALA A 1 81 ? -0.458 -3.221 -3.451 1.00 90.88 81 ALA A O 1
ATOM 612 N N . PHE A 1 82 ? -0.753 -2.150 -1.504 1.00 91.06 82 PHE A N 1
ATOM 613 C CA . PHE A 1 82 ? 0.416 -1.287 -1.661 1.00 91.06 82 PHE A CA 1
ATOM 614 C C . PHE A 1 82 ? 1.725 -2.077 -1.754 1.00 91.06 82 PHE A C 1
ATOM 616 O O . PHE A 1 82 ? 2.527 -1.829 -2.653 1.00 91.06 82 PHE A O 1
ATOM 623 N N . VAL A 1 83 ? 1.928 -3.063 -0.876 1.00 90.19 83 VAL A N 1
ATOM 624 C CA . VAL A 1 83 ? 3.139 -3.897 -0.881 1.00 90.19 83 VAL A CA 1
ATOM 625 C C . VAL A 1 83 ? 3.243 -4.721 -2.159 1.00 90.19 83 VAL A C 1
ATOM 627 O O . VAL A 1 83 ? 4.326 -4.805 -2.730 1.00 90.19 83 VAL A O 1
ATOM 630 N N . LEU A 1 84 ? 2.142 -5.300 -2.639 1.00 89.50 84 LEU A N 1
ATOM 631 C CA . LEU A 1 84 ? 2.159 -6.069 -3.884 1.00 89.50 84 LEU A CA 1
ATOM 632 C C . LEU A 1 84 ? 2.406 -5.193 -5.112 1.00 89.50 84 LEU A C 1
ATOM 634 O O . LEU A 1 84 ? 3.037 -5.649 -6.060 1.00 89.50 84 LEU A O 1
ATOM 638 N N . PHE A 1 85 ? 1.947 -3.942 -5.087 1.00 87.31 85 PHE A N 1
ATOM 639 C CA . PHE A 1 85 ? 2.133 -3.012 -6.198 1.00 87.31 85 PHE A CA 1
ATOM 640 C C . PHE A 1 85 ? 3.546 -2.414 -6.244 1.00 87.31 85 PHE A C 1
ATOM 642 O O . PHE A 1 85 ? 4.097 -2.198 -7.320 1.00 87.31 85 PHE A O 1
ATOM 649 N N . VAL A 1 86 ? 4.144 -2.141 -5.080 1.00 86.69 86 VAL A N 1
ATOM 650 C CA . VAL A 1 86 ? 5.511 -1.603 -4.974 1.00 86.69 86 VAL A CA 1
ATOM 651 C C . VAL A 1 86 ? 6.565 -2.710 -5.041 1.00 86.69 86 VAL A C 1
ATOM 653 O O . VAL A 1 86 ? 7.661 -2.500 -5.560 1.00 86.69 86 VAL A O 1
ATOM 656 N N . GLY A 1 87 ? 6.248 -3.894 -4.524 1.00 84.50 87 GLY A N 1
ATOM 657 C CA . GLY A 1 87 ? 7.158 -5.028 -4.474 1.00 84.50 87 GLY A CA 1
ATOM 658 C C . GLY A 1 87 ? 7.500 -5.607 -5.853 1.00 84.50 87 GLY A C 1
ATOM 659 O O . GLY A 1 87 ? 6.912 -5.234 -6.870 1.00 84.50 87 GLY A O 1
ATOM 660 N N . PRO A 1 88 ? 8.450 -6.553 -5.909 1.00 80.88 88 PRO A N 1
ATOM 661 C CA . PRO A 1 88 ? 8.951 -7.129 -7.155 1.00 80.88 88 PRO A CA 1
ATOM 662 C C . PRO A 1 88 ? 8.011 -8.219 -7.711 1.00 80.88 88 PRO A C 1
ATOM 664 O O . PRO A 1 88 ? 8.441 -9.332 -8.007 1.00 80.88 88 PRO A O 1
ATOM 667 N N . PHE A 1 89 ? 6.712 -7.928 -7.832 1.00 81.38 89 PHE A N 1
ATOM 668 C CA . PHE A 1 89 ? 5.689 -8.915 -8.204 1.00 81.38 89 PHE A CA 1
ATOM 669 C C . PHE A 1 89 ? 5.152 -8.766 -9.634 1.00 81.38 89 PHE A C 1
ATOM 671 O O . PHE A 1 89 ? 4.260 -9.516 -10.019 1.00 81.38 89 PHE A O 1
ATOM 678 N N . GLU A 1 90 ? 5.718 -7.878 -10.452 1.00 72.62 90 GLU A N 1
ATOM 679 C CA . GLU A 1 90 ? 5.244 -7.566 -11.817 1.00 72.62 90 GLU A CA 1
ATOM 680 C C . GLU A 1 90 ? 5.148 -8.764 -12.765 1.00 72.62 90 GLU A C 1
ATOM 682 O O . GLU A 1 90 ? 4.350 -8.754 -13.697 1.00 72.62 90 GLU A O 1
ATOM 687 N N . ARG A 1 91 ? 5.964 -9.797 -12.542 1.00 76.81 91 ARG A N 1
ATOM 688 C CA . ARG A 1 91 ? 5.981 -11.020 -13.362 1.00 76.81 91 ARG A CA 1
ATOM 689 C C . ARG A 1 91 ? 5.173 -12.167 -12.757 1.00 76.81 91 ARG A C 1
ATOM 691 O O . ARG A 1 91 ? 5.247 -13.289 -13.247 1.00 76.81 91 ARG A O 1
ATOM 698 N N . THR A 1 92 ? 4.462 -11.911 -11.665 1.00 83.38 92 THR A N 1
ATOM 699 C CA . THR A 1 92 ? 3.665 -12.922 -10.971 1.00 83.38 92 THR A CA 1
ATOM 700 C C . THR A 1 92 ? 2.326 -13.084 -11.676 1.00 83.38 92 THR A C 1
ATOM 702 O O . THR A 1 92 ? 1.681 -12.097 -12.022 1.00 83.38 92 THR A O 1
ATOM 705 N N . ASP A 1 93 ? 1.889 -14.329 -11.863 1.00 88.12 93 ASP A N 1
ATOM 706 C CA . ASP A 1 93 ? 0.576 -14.619 -12.437 1.00 88.12 93 ASP A CA 1
ATOM 707 C C . ASP A 1 93 ? -0.547 -13.950 -11.636 1.00 88.12 93 ASP A C 1
ATOM 709 O O . ASP A 1 93 ? -0.516 -13.912 -10.403 1.00 88.12 93 ASP A O 1
ATOM 713 N N . GLY A 1 94 ? -1.584 -13.478 -12.334 1.00 84.38 94 GLY A N 1
ATOM 714 C CA . GLY A 1 94 ? -2.711 -12.781 -11.708 1.00 84.38 94 GLY A CA 1
ATOM 715 C C . GLY A 1 94 ? -3.402 -13.598 -10.610 1.00 84.38 94 GLY A C 1
ATOM 716 O O . GLY A 1 94 ? -3.777 -13.050 -9.579 1.00 84.38 94 GLY A O 1
ATOM 717 N N . THR A 1 95 ? -3.506 -14.918 -10.777 1.00 88.88 95 THR A N 1
ATOM 718 C CA . THR A 1 95 ? -4.058 -15.821 -9.754 1.00 88.88 95 THR A CA 1
ATOM 719 C C . THR A 1 95 ? -3.191 -15.857 -8.496 1.00 88.88 95 THR A C 1
ATOM 721 O O . THR A 1 95 ? -3.704 -15.680 -7.393 1.00 88.88 95 THR A O 1
ATOM 724 N N . ARG A 1 96 ? -1.869 -15.978 -8.653 1.00 88.50 96 ARG A N 1
ATOM 725 C CA . ARG A 1 96 ? -0.910 -15.937 -7.539 1.00 88.50 96 ARG A CA 1
ATOM 726 C C . ARG A 1 96 ? -0.887 -14.579 -6.842 1.00 88.50 96 ARG A C 1
ATOM 728 O O . ARG A 1 96 ? -0.733 -14.529 -5.627 1.00 88.50 96 ARG A O 1
ATOM 735 N N . LEU A 1 97 ? -1.071 -13.481 -7.577 1.00 89.44 97 LEU A N 1
ATOM 736 C CA . LEU A 1 97 ? -1.207 -12.146 -6.987 1.00 89.44 97 LEU A CA 1
ATOM 737 C C . LEU A 1 97 ? -2.445 -12.044 -6.088 1.00 89.44 97 LEU A C 1
ATOM 739 O O . LEU A 1 97 ? -2.352 -11.490 -4.996 1.00 89.44 97 LEU A O 1
ATOM 743 N N . VAL A 1 98 ? -3.582 -12.609 -6.505 1.00 90.56 98 VAL A N 1
ATOM 744 C CA . VAL A 1 98 ? -4.812 -12.637 -5.691 1.00 90.56 98 VAL A CA 1
ATOM 745 C C . VAL A 1 98 ? -4.646 -13.519 -4.450 1.00 90.56 98 VAL A C 1
ATOM 747 O O . VAL A 1 98 ? -5.099 -13.148 -3.364 1.00 90.56 98 VAL A O 1
ATOM 750 N N . GLU A 1 99 ? -3.971 -14.662 -4.579 1.00 91.56 99 GLU A N 1
ATOM 751 C CA . GLU A 1 99 ? -3.638 -15.533 -3.445 1.00 91.56 99 GLU A CA 1
ATOM 752 C C . GLU A 1 99 ? -2.733 -14.816 -2.437 1.00 91.56 99 GLU A C 1
ATOM 754 O O . GLU A 1 99 ? -3.054 -14.767 -1.249 1.00 91.56 99 GLU A O 1
ATOM 759 N N . LEU A 1 100 ? -1.646 -14.196 -2.909 1.00 91.56 100 LEU A N 1
ATOM 760 C CA . LEU A 1 100 ? -0.732 -13.413 -2.074 1.00 91.56 100 LEU A CA 1
ATOM 761 C C . LEU A 1 100 ? -1.442 -12.232 -1.415 1.00 91.56 100 LEU A C 1
ATOM 763 O O . LEU A 1 100 ? -1.236 -11.984 -0.230 1.00 91.56 100 LEU A O 1
ATOM 767 N N . PHE A 1 101 ? -2.308 -11.534 -2.151 1.00 93.06 101 PHE A N 1
ATOM 768 C CA . PHE A 1 101 ? -3.104 -10.431 -1.622 1.00 93.06 101 PHE A CA 1
ATOM 769 C C . PHE A 1 101 ? -3.993 -10.897 -0.475 1.00 93.06 101 PHE A C 1
ATOM 771 O O . PHE A 1 101 ? -4.000 -10.286 0.594 1.00 93.06 101 PHE A O 1
ATOM 778 N N . THR A 1 102 ? -4.706 -12.002 -0.677 1.00 91.94 102 THR A N 1
ATOM 779 C CA . THR A 1 102 ? -5.624 -12.556 0.319 1.00 91.94 102 THR A CA 1
ATOM 780 C C . THR A 1 102 ? -4.859 -13.033 1.550 1.00 91.94 102 THR A C 1
ATOM 782 O O . THR A 1 102 ? -5.229 -12.691 2.674 1.00 91.94 102 THR A O 1
ATOM 785 N N . LEU A 1 103 ? -3.755 -13.760 1.348 1.00 93.38 103 LEU A N 1
ATOM 786 C CA . LEU A 1 103 ? -2.885 -14.235 2.421 1.00 93.38 103 LEU A CA 1
ATOM 787 C C . LEU A 1 103 ? -2.312 -13.065 3.230 1.00 93.38 103 LEU A C 1
ATOM 789 O O . LEU A 1 103 ? -2.455 -13.041 4.450 1.00 93.38 103 LEU A O 1
ATOM 793 N N . MET A 1 104 ? -1.701 -12.080 2.564 1.00 90.94 104 MET A N 1
ATOM 794 C CA . MET A 1 104 ? -1.131 -10.908 3.230 1.00 90.94 104 MET A CA 1
ATOM 795 C C . MET A 1 104 ? -2.198 -10.132 3.990 1.00 90.94 104 MET A C 1
ATOM 797 O O . MET A 1 104 ? -1.977 -9.789 5.147 1.00 90.94 104 MET A O 1
ATOM 801 N N . THR A 1 105 ? -3.362 -9.905 3.381 1.00 92.44 105 THR A N 1
ATOM 802 C CA . THR A 1 105 ? -4.479 -9.207 4.027 1.00 92.44 105 THR A CA 1
ATOM 803 C C . THR A 1 105 ? -4.908 -9.927 5.301 1.00 92.44 105 THR A C 1
ATOM 805 O O . THR A 1 105 ? -5.053 -9.299 6.346 1.00 92.44 105 THR A O 1
ATOM 808 N N . LEU A 1 106 ? -5.065 -11.250 5.247 1.00 91.69 106 LEU A N 1
ATOM 809 C CA . LEU A 1 106 ? -5.530 -12.041 6.383 1.00 91.69 106 LEU A CA 1
ATOM 810 C C . LEU A 1 106 ? -4.482 -12.096 7.503 1.00 91.69 106 LEU A C 1
ATOM 812 O O . LEU A 1 106 ? -4.826 -11.941 8.677 1.00 91.69 106 LEU A O 1
ATOM 816 N N . VAL A 1 107 ? -3.200 -12.233 7.151 1.00 91.56 107 VAL A N 1
ATOM 817 C CA . VAL A 1 107 ? -2.081 -12.190 8.105 1.00 91.56 107 VAL A CA 1
ATOM 818 C C . VAL A 1 107 ? -1.984 -10.814 8.767 1.00 91.56 107 VAL A C 1
ATOM 820 O O . VAL A 1 107 ? -1.977 -10.741 9.995 1.00 91.56 107 VAL A O 1
ATOM 823 N N . MET A 1 108 ? -1.975 -9.721 7.995 1.00 89.25 108 MET A N 1
ATOM 824 C CA . MET A 1 108 ? -1.898 -8.361 8.548 1.00 89.25 108 MET A CA 1
ATOM 825 C C . MET A 1 108 ? -3.115 -8.043 9.421 1.00 89.25 108 MET A C 1
ATOM 827 O O . MET A 1 108 ? -2.960 -7.484 10.503 1.00 89.25 108 MET A O 1
ATOM 831 N N . ALA A 1 109 ? -4.321 -8.421 8.984 1.00 88.38 109 ALA A N 1
ATOM 832 C CA . ALA A 1 109 ? -5.542 -8.207 9.757 1.00 88.38 109 ALA A CA 1
ATOM 833 C C . ALA A 1 109 ? -5.497 -8.970 11.087 1.00 88.38 109 ALA A C 1
ATOM 835 O O . ALA A 1 109 ? -5.844 -8.413 12.127 1.00 88.38 109 ALA A O 1
ATOM 836 N N . SER A 1 110 ? -5.008 -10.213 11.071 1.00 86.75 110 SER A N 1
ATOM 837 C CA . SER A 1 110 ? -4.834 -11.023 12.281 1.00 86.75 110 SER A CA 1
ATOM 838 C C . SER A 1 110 ? -3.823 -10.390 13.237 1.00 86.75 110 SER A C 1
ATOM 840 O O . SER A 1 110 ? -4.113 -10.245 14.423 1.00 86.75 110 SER A O 1
ATOM 842 N N . ILE A 1 111 ? -2.668 -9.947 12.724 1.00 86.06 111 ILE A N 1
ATOM 843 C CA . ILE A 1 111 ? -1.646 -9.246 13.515 1.00 86.06 111 ILE A CA 1
ATOM 844 C C . ILE A 1 111 ? -2.231 -7.975 14.131 1.00 86.06 111 ILE A C 1
ATOM 846 O O . ILE A 1 111 ? -2.094 -7.763 15.333 1.00 86.06 111 ILE A O 1
ATOM 850 N N . ASN A 1 112 ? -2.924 -7.153 13.344 1.00 82.88 112 ASN A N 1
ATOM 851 C CA . ASN A 1 112 ? -3.491 -5.906 13.840 1.00 82.88 112 ASN A CA 1
ATOM 852 C C . ASN A 1 112 ? -4.610 -6.126 14.863 1.00 82.88 112 ASN A C 1
ATOM 854 O O . ASN A 1 112 ? -4.739 -5.340 15.799 1.00 82.88 112 ASN A O 1
ATOM 858 N N . LEU A 1 113 ? -5.414 -7.181 14.718 1.00 82.69 113 LEU A N 1
ATOM 859 C CA . LEU A 1 113 ? -6.426 -7.546 15.710 1.00 82.69 113 LEU A CA 1
ATOM 860 C C . LEU A 1 113 ? -5.785 -8.001 17.020 1.00 82.69 113 LEU A C 1
ATOM 862 O O . LEU A 1 113 ? -6.217 -7.567 18.085 1.00 82.69 113 LEU A O 1
ATOM 866 N N . VAL A 1 114 ? -4.733 -8.820 16.942 1.00 82.19 114 VAL A N 1
ATOM 867 C CA . VAL A 1 114 ? -3.975 -9.279 18.110 1.00 82.19 114 VAL A CA 1
ATOM 868 C C . VAL A 1 114 ? -3.288 -8.102 18.800 1.00 82.19 114 VAL A C 1
ATOM 870 O O . VAL A 1 114 ? -3.471 -7.920 19.998 1.00 82.19 114 VAL A O 1
ATOM 873 N N . LEU A 1 115 ? -2.572 -7.247 18.066 1.00 77.50 115 LEU A N 1
ATOM 874 C CA . LEU A 1 115 ? -1.938 -6.044 18.617 1.00 77.50 115 LEU A CA 1
ATOM 875 C C . LEU A 1 115 ? -2.967 -5.045 19.160 1.00 77.50 115 LEU A C 1
ATOM 877 O O . LEU A 1 115 ? -2.747 -4.450 20.210 1.00 77.50 115 LEU A O 1
ATOM 881 N N . GLY A 1 116 ? -4.112 -4.896 18.494 1.00 68.75 116 GLY A N 1
ATOM 882 C CA . GLY A 1 116 ? -5.215 -4.052 18.952 1.00 68.75 116 GLY A CA 1
ATOM 883 C C . GLY A 1 116 ? -5.922 -4.583 20.204 1.00 68.75 116 GLY A C 1
ATOM 884 O O . GLY A 1 116 ? -6.485 -3.793 20.955 1.00 68.75 116 GLY A O 1
ATOM 885 N N . HIS A 1 117 ? -5.885 -5.897 20.455 1.00 65.19 117 HIS A N 1
ATOM 886 C CA . HIS A 1 117 ? -6.374 -6.514 21.697 1.00 65.19 117 HIS A CA 1
ATOM 887 C C . HIS A 1 117 ? -5.311 -6.595 22.806 1.00 65.19 117 HIS A C 1
ATOM 889 O O . HIS A 1 117 ? -5.675 -6.598 23.980 1.00 65.19 117 HIS A O 1
ATOM 895 N N . LEU A 1 118 ? -4.022 -6.669 22.456 1.00 55.81 118 LEU A N 1
ATOM 896 C CA . LEU A 1 118 ? -2.893 -6.731 23.396 1.00 55.81 118 LEU A CA 1
ATOM 897 C C . LEU A 1 118 ? -2.335 -5.351 23.777 1.00 55.81 118 LEU A C 1
ATOM 899 O O . LEU A 1 118 ? -1.573 -5.250 24.738 1.00 55.81 118 LEU A O 1
ATOM 903 N N . GLY A 1 119 ? -2.698 -4.292 23.046 1.00 46.66 119 GLY A N 1
ATOM 904 C CA . GLY A 1 119 ? -2.371 -2.916 23.401 1.00 46.66 119 GLY A CA 1
ATOM 905 C C . GLY A 1 119 ? -2.912 -2.590 24.797 1.00 46.66 119 GLY A C 1
ATOM 906 O O . GLY A 1 119 ? -4.059 -2.935 25.096 1.00 46.66 119 GLY A O 1
ATOM 907 N N . PRO A 1 120 ? -2.104 -1.979 25.682 1.00 44.59 120 PRO A N 1
ATOM 908 C CA . PRO A 1 120 ? -2.470 -1.810 27.076 1.00 44.59 120 PRO A CA 1
ATOM 909 C C . PRO A 1 120 ? -3.809 -1.082 27.197 1.00 44.59 120 PRO A C 1
ATOM 911 O O . PRO A 1 120 ? -3.970 0.064 26.784 1.00 44.59 120 PRO A O 1
ATOM 914 N N . ARG A 1 121 ? -4.761 -1.759 27.842 1.00 49.44 121 ARG A N 1
ATOM 915 C CA . ARG A 1 121 ? -5.947 -1.178 28.484 1.00 49.44 121 ARG A CA 1
ATOM 916 C C . ARG A 1 121 ? -5.524 -0.340 29.710 1.00 49.44 121 ARG A C 1
ATOM 918 O O . ARG A 1 121 ? -6.006 -0.552 30.816 1.00 49.44 121 ARG A O 1
ATOM 925 N N . ASP A 1 122 ? -4.587 0.581 29.524 1.00 45.16 122 ASP A N 1
ATOM 926 C CA . ASP A 1 122 ? -4.013 1.442 30.561 1.00 45.16 122 ASP A CA 1
ATOM 927 C C . ASP A 1 122 ? -4.014 2.868 29.975 1.00 45.16 122 ASP A C 1
ATOM 929 O O . ASP A 1 122 ? -3.298 3.134 29.021 1.00 45.16 122 ASP A O 1
ATOM 933 N N . LYS A 1 123 ? -4.839 3.834 30.382 1.00 38.59 123 LYS A N 1
ATOM 934 C CA . LYS A 1 123 ? -5.707 4.005 31.548 1.00 38.59 123 LYS A CA 1
ATOM 935 C C . LYS A 1 123 ? -6.971 4.767 31.129 1.00 38.59 123 LYS A C 1
ATOM 937 O O . LYS A 1 123 ? -6.991 5.434 30.100 1.00 38.59 123 LYS A O 1
ATOM 942 N N . ARG A 1 124 ? -7.985 4.597 31.975 1.00 37.12 124 ARG A N 1
ATOM 943 C CA . ARG A 1 124 ? -9.217 5.385 32.137 1.00 37.12 124 ARG A CA 1
ATOM 944 C C . ARG A 1 124 ? -9.143 6.843 31.693 1.00 37.12 124 ARG A C 1
ATOM 946 O O . ARG A 1 124 ? -8.138 7.499 32.039 1.00 37.12 124 ARG A O 1
#

pLDDT: mean 82.4, std 12.7, range [37.12, 93.38]

Nearest PDB structures (foldseek):
  7sk5-assembly1_A  TM=2.946E-01  e=1.130E+00  Homo sapiens
  8u8f-assembly1_R  TM=2.805E-01  e=6.898E+00  Homo sapiens
  7sk7-assembly1_A  TM=3.059E-01  e=9.492E+00  Homo sapiens

Organism: NCBI:txid1672749

Foldseek 3Di:
DPVVVVVVLVVQLQVQLVVLLVVCVVVVHDPVLSVQLSVVSNVLVVVVVVLCVVVPPVCPVVDDPVVLLVSLLSNQLSVLVSCCSSDPCPPPDPVVSVVSSVVSSVVSSVVCVVCVVVPDPPDD